Protein AF-A0AA89T4U2-F1 (afdb_monomer_lite)

Radius of gyration: 23.95 Å; chains: 1; bounding box: 37×87×54 Å

InterPro domains:
  IPR009050 Globin-like superfamily [SSF46458] (28-134)
  IPR012292 Globin/Protoglobin [G3DSA:1.10.490.10] (28-138)

Sequence (144 aa):
MSKVVPVLASLPGHPNTTTEPAAVAEHGLLAQMGGRQFVNDIVSDFYRAIGKYLTDDDSADHDKQQSRQAQFLSHALSGQPEPVYTARANFLARGLNPMLFEALLEYFEARLLEMGFSAATCDRLVRTASKLYDNCQEPLSIAC

Organism: NCBI:txid48074

Secondary structure (DSSP, 8-state):
-------PPP-----------------STTGGGTHHHHHHHHHHHHHHHHGGGS-HHHHTTHHHHHHHHHHHHHHHHS-PPTTTHHHHHHHHHTT--HHHHHHHHHHHHHHHHHTT--HHHHHHHHHHHHHHHHHHHS------

Structure (mmCIF, N/CA/C/O backbone):
data_AF-A0AA89T4U2-F1
#
_entry.id   AF-A0AA89T4U2-F1
#
loop_
_atom_site.group_PDB
_atom_site.id
_atom_site.type_symbol
_atom_site.label_atom_id
_atom_site.label_alt_id
_atom_site.label_comp_id
_atom_site.label_asym_id
_atom_site.label_entity_id
_atom_site.label_seq_id
_atom_site.pdbx_PDB_ins_code
_atom_site.Cartn_x
_atom_site.Cartn_y
_atom_site.Cartn_z
_atom_site.occupancy
_atom_site.B_iso_or_equiv
_atom_site.auth_seq_id
_atom_site.auth_comp_id
_atom_site.auth_asym_id
_atom_site.auth_atom_id
_atom_site.pdbx_PDB_model_num
ATOM 1 N N . MET A 1 1 ? -3.588 75.131 23.097 1.00 41.97 1 MET A N 1
ATOM 2 C CA . MET A 1 1 ? -4.124 74.952 21.732 1.00 41.97 1 MET A CA 1
ATOM 3 C C . MET A 1 1 ? -3.421 73.756 21.113 1.00 41.97 1 MET A C 1
ATOM 5 O O . MET A 1 1 ? -2.207 73.725 21.203 1.00 41.97 1 MET A O 1
ATOM 9 N N . SER A 1 2 ? -4.020 72.778 20.448 1.00 41.84 2 SER A N 1
ATOM 10 C CA . SER A 1 2 ? -5.346 72.140 20.455 1.00 41.84 2 SER A CA 1
ATOM 11 C C . SER A 1 2 ? -5.237 71.051 19.377 1.00 41.84 2 SER A C 1
ATOM 13 O O . SER A 1 2 ? -4.739 71.329 18.291 1.00 41.84 2 SER A O 1
ATOM 15 N N . LYS A 1 3 ? -5.655 69.817 19.670 1.00 47.25 3 LYS A N 1
ATOM 16 C CA . LYS A 1 3 ? -5.674 68.710 18.695 1.00 47.25 3 LYS A CA 1
ATOM 17 C C . LYS A 1 3 ? -6.749 68.952 17.627 1.00 47.25 3 LYS A C 1
ATOM 19 O O . LYS A 1 3 ? -7.855 69.309 18.019 1.00 47.25 3 LYS A O 1
ATOM 24 N N . VAL A 1 4 ? -6.489 68.600 16.362 1.00 47.03 4 VAL A N 1
ATOM 25 C CA . VAL A 1 4 ? -7.524 68.116 15.422 1.00 47.03 4 VAL A CA 1
ATOM 26 C C . VAL A 1 4 ? -6.934 67.035 14.498 1.00 47.03 4 VAL A C 1
ATOM 28 O O . VAL A 1 4 ? -5.861 67.203 13.930 1.00 47.03 4 VAL A O 1
ATOM 31 N N . VAL A 1 5 ? -7.668 65.931 14.380 1.00 41.62 5 VAL A N 1
ATOM 32 C CA . VAL A 1 5 ? -7.595 64.791 13.431 1.00 41.62 5 VAL A CA 1
ATOM 33 C C . VAL A 1 5 ? -9.067 64.667 12.935 1.00 41.62 5 VAL A C 1
ATOM 35 O O . VAL A 1 5 ? -9.924 65.054 13.740 1.00 41.62 5 VAL A O 1
ATOM 38 N N . PRO A 1 6 ? -9.461 64.194 11.723 1.00 55.97 6 PRO A N 1
ATOM 39 C CA . PRO A 1 6 ? -8.851 63.156 10.874 1.00 55.97 6 PRO A CA 1
ATOM 40 C C . PRO A 1 6 ? -8.844 63.553 9.358 1.00 55.97 6 PRO A C 1
ATOM 42 O O . PRO A 1 6 ? -8.898 64.740 9.068 1.00 55.97 6 PRO A O 1
ATOM 45 N N . VAL A 1 7 ? -8.671 62.709 8.326 1.00 45.47 7 VAL A N 1
ATOM 46 C CA . VAL A 1 7 ? -9.407 61.481 7.945 1.00 45.47 7 VAL A CA 1
ATOM 47 C C . VAL A 1 7 ? -8.615 60.636 6.928 1.00 45.47 7 VAL A C 1
ATOM 49 O O . VAL A 1 7 ? -7.985 61.184 6.027 1.00 45.47 7 VAL A O 1
ATOM 52 N N . LEU A 1 8 ? -8.651 59.302 7.057 1.00 38.22 8 LEU A N 1
ATOM 53 C CA . LEU A 1 8 ? -8.166 58.377 6.020 1.00 38.22 8 LEU A CA 1
ATOM 54 C C . LEU A 1 8 ? -9.237 58.186 4.938 1.00 38.22 8 LEU A C 1
ATOM 56 O O . LEU A 1 8 ? -10.392 57.913 5.261 1.00 38.22 8 LEU A O 1
ATOM 60 N N . ALA A 1 9 ? -8.833 58.216 3.667 1.00 47.56 9 ALA A N 1
ATOM 61 C CA . ALA A 1 9 ? -9.674 57.795 2.550 1.00 47.56 9 ALA A CA 1
ATOM 62 C C . ALA A 1 9 ? -9.447 56.308 2.200 1.00 47.56 9 ALA A C 1
ATOM 64 O O . ALA A 1 9 ? -8.352 55.904 1.817 1.00 47.56 9 ALA A O 1
ATOM 65 N N . SER A 1 10 ? -10.517 55.519 2.322 1.00 37.59 10 SER A N 1
ATOM 66 C CA . SER A 1 10 ? -10.762 54.238 1.625 1.00 37.59 10 SER A CA 1
ATOM 67 C C . SER A 1 10 ? -11.209 54.510 0.177 1.00 37.59 10 SER A C 1
ATOM 69 O O . SER A 1 10 ? -11.681 55.614 -0.082 1.00 37.59 10 SER A O 1
ATOM 71 N N . LEU A 1 11 ? -11.168 53.622 -0.827 1.00 43.31 11 LEU A N 1
ATOM 72 C CA . LEU A 1 11 ? -10.812 52.194 -1.074 1.00 43.31 11 LEU A CA 1
ATOM 73 C C . LEU A 1 11 ? -10.466 52.127 -2.608 1.00 43.31 11 LEU A C 1
ATOM 75 O O . LEU A 1 11 ? -10.466 53.199 -3.222 1.00 43.31 11 LEU A O 1
ATOM 79 N N . PRO A 1 12 ? -10.258 50.982 -3.312 1.00 50.94 12 PRO A N 1
ATOM 80 C CA . PRO A 1 12 ? -10.096 49.564 -2.933 1.00 50.94 12 PRO A CA 1
ATOM 81 C C . PRO A 1 12 ? -8.697 49.006 -3.326 1.00 50.94 12 PRO A C 1
ATOM 83 O O . PRO A 1 12 ? -7.973 49.608 -4.103 1.00 50.94 12 PRO A O 1
ATOM 86 N N . GLY A 1 13 ? -8.184 47.885 -2.819 1.00 40.44 13 GLY A N 1
ATOM 87 C CA . GLY A 1 13 ? -8.834 46.582 -2.656 1.00 40.44 13 GLY A CA 1
ATOM 88 C C . GLY A 1 13 ? -8.371 45.616 -3.758 1.00 40.44 13 GLY A C 1
ATOM 89 O O . GLY A 1 13 ? -9.183 45.137 -4.541 1.00 40.44 13 GLY A O 1
ATOM 90 N N . HIS A 1 14 ? -7.061 45.347 -3.833 1.00 48.22 14 HIS A N 1
ATOM 91 C CA . HIS A 1 14 ? -6.518 44.270 -4.667 1.00 48.22 14 HIS A CA 1
ATOM 92 C C . HIS A 1 14 ? -6.826 42.915 -4.008 1.00 48.22 14 HIS A C 1
ATOM 94 O O . HIS A 1 14 ? -6.344 42.686 -2.894 1.00 48.22 14 HIS A O 1
ATOM 100 N N . PRO A 1 15 ? -7.557 41.988 -4.657 1.00 51.31 15 PRO A N 1
ATOM 101 C CA . PRO A 1 15 ? -7.589 40.603 -4.215 1.00 51.31 15 PRO A CA 1
ATOM 102 C C . PRO A 1 15 ? -6.225 39.975 -4.511 1.00 51.31 15 PRO A C 1
ATOM 104 O O . PRO A 1 15 ? -5.951 39.510 -5.616 1.00 51.31 15 PRO A O 1
ATOM 107 N N . ASN A 1 16 ? -5.353 39.981 -3.505 1.00 44.75 16 ASN A N 1
ATOM 108 C CA . ASN A 1 16 ? -4.146 39.170 -3.490 1.00 44.75 16 ASN A CA 1
ATOM 109 C C . ASN A 1 16 ? -4.562 37.697 -3.350 1.00 44.75 16 ASN A C 1
ATOM 111 O O . ASN A 1 16 ? -4.573 37.153 -2.247 1.00 44.75 16 ASN A O 1
ATOM 115 N N . THR A 1 17 ? -4.971 37.062 -4.450 1.00 41.69 17 THR A N 1
ATOM 116 C CA . THR A 1 17 ? -5.197 35.615 -4.487 1.00 41.69 17 THR A CA 1
ATOM 117 C C . THR A 1 17 ? -3.855 34.906 -4.549 1.00 41.69 17 THR A C 1
ATOM 119 O O . THR A 1 17 ? -3.399 34.471 -5.609 1.00 41.69 17 THR A O 1
ATOM 122 N N . THR A 1 18 ? -3.242 34.791 -3.370 1.00 43.09 18 THR A N 1
ATOM 123 C CA . THR A 1 18 ? -2.292 33.733 -3.042 1.00 43.09 18 THR A CA 1
ATOM 124 C C . THR A 1 18 ? -2.808 32.438 -3.653 1.00 43.09 18 THR A C 1
ATOM 126 O O . THR A 1 18 ? -3.854 31.931 -3.251 1.00 43.09 18 THR A O 1
ATOM 129 N N . THR A 1 19 ? -2.097 31.908 -4.646 1.00 46.12 19 THR A N 1
ATOM 130 C CA . THR A 1 19 ? -2.340 30.539 -5.102 1.00 46.12 19 THR A CA 1
ATOM 131 C C . THR A 1 19 ? -1.708 29.615 -4.072 1.00 46.12 19 THR A C 1
ATOM 133 O O . THR A 1 19 ? -0.612 29.093 -4.264 1.00 46.12 19 THR A O 1
ATOM 136 N N . GLU A 1 20 ? -2.393 29.460 -2.938 1.00 43.44 20 GLU A N 1
ATOM 137 C CA . GLU A 1 20 ? -2.228 28.264 -2.126 1.00 43.44 20 GLU A CA 1
ATOM 138 C C . GLU A 1 20 ? -2.497 27.072 -3.054 1.00 43.44 20 GLU A C 1
ATOM 140 O O . GLU A 1 20 ? -3.519 27.071 -3.754 1.00 43.44 20 GLU A O 1
ATOM 145 N N . PRO A 1 21 ? -1.597 26.076 -3.134 1.00 44.78 21 PRO A N 1
ATOM 146 C CA . PRO A 1 21 ? -1.912 24.854 -3.848 1.00 44.78 21 PRO A CA 1
ATOM 147 C C . PRO A 1 21 ? -3.100 24.234 -3.123 1.00 44.78 21 PRO A C 1
ATOM 149 O O . PRO A 1 21 ? -2.966 23.810 -1.976 1.00 44.78 21 PRO A O 1
ATOM 152 N N . ALA A 1 22 ? -4.267 24.248 -3.772 1.00 39.28 22 ALA A N 1
ATOM 153 C CA . ALA A 1 22 ? -5.501 23.773 -3.176 1.00 39.28 22 ALA A CA 1
ATOM 154 C C . ALA A 1 22 ? -5.265 22.368 -2.619 1.00 39.28 22 ALA A C 1
ATOM 156 O O . ALA A 1 22 ? -5.029 21.424 -3.379 1.00 39.28 22 ALA A O 1
ATOM 157 N N . ALA A 1 23 ? -5.304 22.248 -1.290 1.00 42.66 23 ALA A N 1
ATOM 158 C CA . ALA A 1 23 ? -5.313 20.965 -0.623 1.00 42.66 23 ALA A CA 1
ATOM 159 C C . ALA A 1 23 ? -6.601 20.273 -1.067 1.00 42.66 23 ALA A C 1
ATOM 161 O O . ALA A 1 23 ? -7.684 20.570 -0.562 1.00 42.66 23 ALA A O 1
ATOM 162 N N . VAL A 1 24 ? -6.482 19.419 -2.087 1.00 48.50 24 VAL A N 1
ATOM 163 C CA . VAL A 1 24 ? -7.583 18.600 -2.578 1.00 48.50 24 VAL A CA 1
ATOM 164 C C . VAL A 1 24 ? -8.053 17.806 -1.375 1.00 48.50 24 VAL A C 1
ATOM 166 O O . VAL A 1 24 ? -7.311 16.964 -0.872 1.00 48.50 24 VAL A O 1
ATOM 169 N N . ALA A 1 25 ? -9.240 18.135 -0.866 1.00 43.66 25 ALA A N 1
ATOM 170 C CA . ALA A 1 25 ? -9.803 17.446 0.277 1.00 43.66 25 ALA A CA 1
ATOM 171 C C . ALA A 1 25 ? -9.936 15.971 -0.110 1.00 43.66 25 ALA A C 1
ATOM 173 O O . ALA A 1 25 ? -10.769 15.626 -0.951 1.00 43.66 25 ALA A O 1
ATOM 174 N N . GLU A 1 26 ? -9.066 15.118 0.442 1.00 49.38 26 GLU A N 1
ATOM 175 C CA . GLU A 1 26 ? -9.050 13.686 0.148 1.00 49.38 26 GLU A CA 1
ATOM 176 C C . GLU A 1 26 ? -10.300 13.050 0.775 1.00 49.38 26 GLU A C 1
ATOM 178 O O . GLU A 1 26 ? -10.269 12.461 1.849 1.00 49.38 26 GLU A O 1
ATOM 183 N N . HIS A 1 27 ? -11.449 13.197 0.119 1.00 47.84 27 HIS A N 1
ATOM 184 C CA . HIS A 1 27 ? -12.682 12.537 0.520 1.00 47.84 27 HIS A CA 1
ATOM 185 C C . HIS A 1 27 ? -12.581 11.049 0.184 1.00 47.84 27 HIS A C 1
ATOM 187 O O . HIS A 1 27 ? -12.944 10.606 -0.901 1.00 47.84 27 HIS A O 1
ATOM 193 N N . GLY A 1 28 ? -12.070 10.279 1.141 1.00 61.38 28 GLY A N 1
ATOM 194 C CA . GLY A 1 28 ? -11.887 8.841 1.020 1.00 61.38 28 GLY A CA 1
ATOM 195 C C . GLY A 1 28 ? -11.656 8.181 2.375 1.00 61.38 28 GLY A C 1
ATOM 196 O O . GLY A 1 28 ? -11.477 8.841 3.402 1.00 61.38 28 GLY A O 1
ATOM 197 N N . LEU A 1 29 ? -11.647 6.849 2.375 1.00 63.22 29 LEU A N 1
ATOM 198 C CA . LEU A 1 29 ? -11.332 6.055 3.566 1.00 63.22 29 LEU A CA 1
ATOM 199 C C . LEU A 1 29 ? -9.898 6.336 4.053 1.00 63.22 29 LEU A C 1
ATOM 201 O O . LEU A 1 29 ? -9.652 6.371 5.254 1.00 63.22 29 LEU A O 1
ATOM 205 N N . LEU A 1 30 ? -8.996 6.663 3.120 1.00 68.19 30 LEU A N 1
ATOM 206 C CA . LEU A 1 30 ? -7.613 7.048 3.383 1.00 68.19 30 LEU A CA 1
ATOM 207 C C . LEU A 1 30 ? -7.464 8.261 4.317 1.00 68.19 30 LEU A C 1
ATOM 209 O O . LEU A 1 30 ? -6.662 8.220 5.245 1.00 68.19 30 LEU A O 1
ATOM 213 N N . ALA A 1 31 ? -8.229 9.338 4.121 1.00 69.12 31 ALA A N 1
ATOM 214 C CA . ALA A 1 31 ? -8.057 10.557 4.921 1.00 69.12 31 ALA A CA 1
ATOM 215 C C . ALA A 1 31 ? -8.496 10.393 6.381 1.00 69.12 31 ALA A C 1
ATOM 217 O O . ALA A 1 31 ? -7.928 11.027 7.265 1.00 69.12 31 ALA A O 1
ATOM 218 N N . GLN A 1 32 ? -9.436 9.483 6.651 1.00 68.19 32 GLN A N 1
ATOM 219 C CA . GLN A 1 32 ? -9.808 9.092 8.017 1.00 68.19 32 GLN A CA 1
ATOM 220 C C . GLN A 1 32 ? -8.688 8.313 8.731 1.00 68.19 32 GLN A C 1
ATOM 222 O O . GLN A 1 32 ? -8.715 8.188 9.951 1.00 68.19 32 GLN A O 1
ATOM 227 N N . MET A 1 33 ? -7.704 7.808 7.981 1.00 70.81 33 MET A N 1
ATOM 228 C CA . MET A 1 33 ? -6.576 7.014 8.471 1.00 70.81 33 MET A CA 1
ATOM 229 C C . MET A 1 33 ? -5.252 7.800 8.511 1.00 70.81 33 MET A C 1
ATOM 231 O O . MET A 1 33 ? -4.228 7.227 8.854 1.00 70.81 33 MET A O 1
ATOM 235 N N . GLY A 1 34 ? -5.237 9.095 8.167 1.00 74.38 34 GLY A N 1
ATOM 236 C CA . GLY A 1 34 ? -4.000 9.892 8.055 1.00 74.38 34 GLY A CA 1
ATOM 237 C C . GLY A 1 34 ? -3.493 10.097 6.619 1.00 74.38 34 GLY A C 1
ATOM 238 O O . GLY A 1 34 ? -2.382 10.587 6.410 1.00 74.38 34 GLY A O 1
ATOM 239 N N . GLY A 1 35 ? -4.308 9.759 5.617 1.00 82.56 35 GLY A N 1
ATOM 240 C CA . GLY A 1 35 ? -4.053 10.067 4.212 1.00 82.56 35 GLY A CA 1
ATOM 241 C C . GLY A 1 35 ? -2.896 9.269 3.609 1.00 82.56 35 GLY A C 1
ATOM 242 O O . GLY A 1 35 ? -2.505 8.202 4.084 1.00 82.56 35 GLY A O 1
ATOM 243 N N . ARG A 1 36 ? -2.325 9.804 2.529 1.00 84.94 36 ARG A N 1
ATOM 244 C CA . ARG A 1 36 ? -1.214 9.164 1.804 1.00 84.94 36 ARG A CA 1
ATOM 245 C C . ARG A 1 36 ? 0.055 8.985 2.643 1.00 84.94 36 ARG A C 1
ATOM 247 O O . ARG A 1 36 ? 0.812 8.056 2.379 1.00 84.94 36 ARG A O 1
ATOM 254 N N . GLN A 1 37 ? 0.285 9.833 3.651 1.00 87.25 37 GLN A N 1
ATOM 255 C CA . GLN A 1 37 ? 1.461 9.716 4.519 1.00 87.25 37 GLN A CA 1
ATOM 256 C C . GLN A 1 37 ? 1.431 8.413 5.323 1.00 87.25 37 GLN A C 1
ATOM 258 O O . GLN A 1 37 ? 2.398 7.664 5.294 1.00 87.25 37 GLN A O 1
ATOM 263 N N . PHE A 1 38 ? 0.286 8.088 5.922 1.00 89.31 38 PHE A N 1
ATOM 264 C CA . PHE A 1 38 ? 0.078 6.843 6.659 1.00 89.31 38 PHE A CA 1
ATOM 265 C C . PHE A 1 38 ? 0.377 5.588 5.817 1.00 89.31 38 PHE A C 1
ATOM 267 O O . PHE A 1 38 ? 1.005 4.646 6.298 1.00 89.31 38 PHE A O 1
ATOM 274 N N . VAL A 1 39 ? -0.007 5.585 4.533 1.00 90.31 39 VAL A N 1
ATOM 275 C CA . VAL A 1 39 ? 0.343 4.491 3.607 1.00 90.31 39 VAL A CA 1
ATOM 276 C C . VAL A 1 39 ? 1.847 4.442 3.354 1.00 90.31 39 VAL A C 1
ATOM 278 O O . VAL A 1 39 ? 2.435 3.366 3.429 1.00 90.31 39 VAL A O 1
ATOM 281 N N . ASN A 1 40 ? 2.479 5.588 3.077 1.00 91.88 40 ASN A N 1
ATOM 282 C CA . ASN A 1 40 ? 3.928 5.654 2.873 1.00 91.88 40 ASN A CA 1
ATOM 283 C C . ASN A 1 40 ? 4.695 5.130 4.097 1.00 91.88 40 ASN A C 1
ATOM 285 O O . ASN A 1 40 ? 5.685 4.422 3.921 1.00 91.88 40 ASN A O 1
ATOM 289 N N . ASP A 1 41 ? 4.238 5.445 5.311 1.00 93.31 41 ASP A N 1
ATOM 290 C CA . ASP A 1 41 ? 4.880 5.027 6.559 1.00 93.31 41 ASP A CA 1
ATOM 291 C C . ASP A 1 41 ? 4.786 3.503 6.747 1.00 93.31 41 ASP A C 1
ATOM 293 O O . ASP A 1 41 ? 5.811 2.852 6.942 1.00 93.31 41 ASP A O 1
ATOM 297 N N . ILE A 1 42 ? 3.598 2.901 6.581 1.00 94.00 42 ILE A N 1
ATOM 298 C CA . ILE A 1 42 ? 3.424 1.438 6.699 1.00 94.00 42 ILE A CA 1
ATOM 299 C C . ILE A 1 42 ? 4.210 0.690 5.616 1.00 94.00 42 ILE A C 1
ATOM 301 O O . ILE A 1 42 ? 4.837 -0.328 5.908 1.00 94.00 42 ILE A O 1
ATOM 305 N N . VAL A 1 43 ? 4.222 1.193 4.378 1.00 94.12 43 VAL A N 1
ATOM 306 C CA . VAL A 1 43 ? 5.017 0.589 3.299 1.00 94.12 43 VAL A CA 1
ATOM 307 C C . VAL A 1 43 ? 6.514 0.728 3.603 1.00 94.12 43 VAL A C 1
ATOM 309 O O . VAL A 1 43 ? 7.257 -0.237 3.464 1.00 94.12 43 VAL A O 1
ATOM 312 N N . SER A 1 44 ? 6.977 1.872 4.106 1.00 93.69 44 SER A N 1
ATOM 313 C CA . SER A 1 44 ? 8.384 2.044 4.510 1.00 93.69 44 SER A CA 1
ATOM 314 C C . SER A 1 44 ? 8.769 1.148 5.696 1.00 93.69 44 SER A C 1
ATOM 316 O O . SER A 1 44 ? 9.898 0.661 5.764 1.00 93.69 44 SER A O 1
ATOM 318 N N . ASP A 1 45 ? 7.839 0.889 6.615 1.00 93.81 45 ASP A N 1
ATOM 319 C CA . ASP A 1 45 ? 8.006 -0.069 7.709 1.00 93.81 45 ASP A CA 1
ATOM 320 C C . ASP A 1 45 ? 8.097 -1.517 7.199 1.00 93.81 45 ASP A C 1
ATOM 322 O O . ASP A 1 45 ? 8.993 -2.242 7.633 1.00 93.81 45 ASP A O 1
ATOM 326 N N . PHE A 1 46 ? 7.248 -1.913 6.241 1.00 94.12 46 PHE A N 1
ATOM 327 C CA . PHE A 1 46 ? 7.310 -3.220 5.573 1.00 94.12 46 PHE A CA 1
ATOM 328 C C . PHE A 1 46 ? 8.667 -3.436 4.893 1.00 94.12 46 PHE A C 1
ATOM 330 O O . PHE A 1 46 ? 9.364 -4.399 5.210 1.00 94.12 46 PHE A O 1
ATOM 337 N N . TYR A 1 47 ? 9.098 -2.500 4.040 1.00 91.94 47 TYR A N 1
ATOM 338 C CA . TYR A 1 47 ? 10.385 -2.584 3.338 1.00 91.94 47 TYR A CA 1
ATOM 339 C C . TYR A 1 47 ? 11.573 -2.596 4.317 1.00 91.94 47 TYR A C 1
ATOM 341 O O . TYR A 1 47 ? 12.513 -3.374 4.148 1.00 91.94 47 TYR A O 1
ATOM 349 N N . ARG A 1 48 ? 11.511 -1.840 5.422 1.00 90.56 48 ARG A N 1
ATOM 350 C CA . ARG A 1 48 ? 12.521 -1.907 6.496 1.00 90.56 48 ARG A CA 1
ATOM 351 C C . ARG A 1 48 ? 12.496 -3.230 7.278 1.00 90.56 48 ARG A C 1
ATOM 353 O O . ARG A 1 48 ? 13.524 -3.621 7.838 1.00 90.56 48 ARG A O 1
ATOM 360 N N . ALA A 1 49 ? 11.351 -3.908 7.355 1.00 89.88 49 ALA A N 1
ATOM 361 C CA . ALA A 1 49 ? 11.229 -5.216 7.990 1.00 89.88 49 ALA A CA 1
ATOM 362 C C . ALA A 1 49 ? 11.819 -6.322 7.101 1.00 89.88 49 ALA A C 1
ATOM 364 O O . ALA A 1 49 ? 12.697 -7.052 7.565 1.00 89.88 49 ALA A O 1
ATOM 365 N N . ILE A 1 50 ? 11.406 -6.403 5.829 1.00 88.12 50 ILE A N 1
ATOM 366 C CA . ILE A 1 50 ? 11.869 -7.454 4.907 1.00 88.12 50 ILE A CA 1
ATOM 367 C C . ILE A 1 50 ? 13.314 -7.242 4.433 1.00 88.12 50 ILE A C 1
ATOM 369 O O . ILE A 1 50 ? 14.042 -8.217 4.267 1.00 88.12 50 ILE A O 1
ATOM 373 N N . GLY A 1 51 ? 13.785 -5.993 4.325 1.00 84.75 51 GLY A N 1
ATOM 374 C CA . GLY A 1 51 ? 15.139 -5.670 3.852 1.00 84.75 51 GLY A CA 1
ATOM 375 C C . GLY A 1 51 ? 16.279 -6.238 4.708 1.00 84.75 51 GLY A C 1
ATOM 376 O O . GLY A 1 51 ? 17.405 -6.332 4.239 1.00 84.75 51 GLY A O 1
ATOM 377 N N . LYS A 1 52 ? 15.999 -6.680 5.942 1.00 82.19 52 LYS A N 1
ATOM 378 C CA . LYS A 1 52 ? 16.962 -7.394 6.805 1.00 82.19 52 LYS A CA 1
ATOM 379 C C . LYS A 1 52 ? 17.246 -8.834 6.361 1.00 82.19 52 LYS A C 1
ATOM 381 O O . LYS A 1 52 ? 18.157 -9.455 6.903 1.00 82.19 52 LYS A O 1
ATOM 386 N N . TYR A 1 53 ? 16.438 -9.365 5.447 1.00 80.50 53 TYR A N 1
ATOM 387 C CA . TYR A 1 53 ? 16.467 -10.752 4.981 1.00 80.50 53 TYR A CA 1
ATOM 388 C C . TYR A 1 53 ? 16.780 -10.868 3.481 1.00 80.50 53 TYR A C 1
ATOM 390 O O . TYR A 1 53 ? 16.806 -11.977 2.954 1.00 80.50 53 TYR A O 1
ATOM 398 N N . LEU A 1 54 ? 16.998 -9.739 2.803 1.00 74.69 54 LEU A N 1
ATOM 399 C CA . LEU A 1 54 ? 17.296 -9.661 1.375 1.00 74.69 54 LEU A CA 1
ATOM 400 C C . LEU A 1 54 ? 18.803 -9.621 1.106 1.00 74.69 54 LEU A C 1
ATOM 402 O O . LEU A 1 54 ? 19.588 -9.217 1.965 1.00 74.69 54 LEU A O 1
ATOM 406 N N . THR A 1 55 ? 19.199 -10.030 -0.101 1.00 75.56 55 THR A N 1
ATOM 407 C CA . THR A 1 55 ? 20.574 -9.852 -0.587 1.00 75.56 55 THR A CA 1
ATOM 408 C C . THR A 1 55 ? 20.795 -8.426 -1.108 1.00 75.56 55 THR A C 1
ATOM 410 O O . THR A 1 55 ? 19.837 -7.694 -1.364 1.00 75.56 55 THR A O 1
ATOM 413 N N . ASP A 1 56 ? 22.054 -8.016 -1.293 1.00 69.69 56 ASP A N 1
ATOM 414 C CA . ASP A 1 56 ? 22.376 -6.694 -1.856 1.00 69.69 56 ASP A CA 1
ATOM 415 C C . ASP A 1 56 ? 21.845 -6.515 -3.297 1.00 69.69 56 ASP A C 1
ATOM 417 O O . ASP A 1 56 ? 21.469 -5.405 -3.677 1.00 69.69 56 ASP A O 1
ATOM 421 N N . ASP A 1 57 ? 21.741 -7.596 -4.080 1.00 65.31 57 ASP A N 1
ATOM 422 C CA . ASP A 1 57 ? 21.122 -7.577 -5.413 1.00 65.31 57 ASP A CA 1
ATOM 423 C C . ASP A 1 57 ? 19.595 -7.374 -5.332 1.00 65.31 57 ASP A C 1
ATOM 425 O O . ASP A 1 57 ? 19.048 -6.531 -6.045 1.00 65.31 57 ASP A O 1
ATOM 429 N N . ASP A 1 58 ? 18.903 -8.062 -4.413 1.00 67.56 58 ASP A N 1
ATOM 430 C CA . ASP A 1 58 ? 17.460 -7.862 -4.174 1.00 67.56 58 ASP A CA 1
ATOM 431 C C . ASP A 1 58 ? 17.157 -6.444 -3.641 1.00 67.56 58 ASP A C 1
ATOM 433 O O . ASP A 1 58 ? 16.114 -5.850 -3.936 1.00 67.56 58 ASP A O 1
ATOM 437 N N . SER A 1 59 ? 18.093 -5.880 -2.870 1.00 70.06 59 SER A N 1
ATOM 438 C CA . SER A 1 59 ? 18.039 -4.524 -2.312 1.00 70.06 59 SER A CA 1
ATOM 439 C C . SER A 1 59 ? 18.038 -3.431 -3.398 1.00 70.06 59 SER A C 1
ATOM 441 O O . SER A 1 59 ? 17.383 -2.396 -3.251 1.00 70.06 59 SER A O 1
ATOM 443 N N . ALA A 1 60 ? 18.697 -3.656 -4.541 1.00 69.62 60 ALA A N 1
ATOM 444 C CA . ALA A 1 60 ? 18.891 -2.639 -5.583 1.00 69.62 60 ALA A CA 1
ATOM 445 C C . ALA A 1 60 ? 17.597 -2.184 -6.302 1.00 69.62 60 ALA A C 1
ATOM 447 O O . ALA A 1 60 ? 17.532 -1.075 -6.858 1.00 69.62 60 ALA A O 1
ATOM 448 N N . ASP A 1 61 ? 16.549 -3.012 -6.304 1.00 80.56 61 ASP A N 1
ATOM 449 C CA . ASP A 1 61 ? 15.207 -2.658 -6.795 1.00 80.56 61 ASP A CA 1
ATOM 450 C C . ASP A 1 61 ? 14.210 -2.344 -5.668 1.00 80.56 61 ASP A C 1
ATOM 452 O O . ASP A 1 61 ? 13.091 -1.897 -5.935 1.00 80.56 61 ASP A O 1
ATOM 456 N N . HIS A 1 62 ? 14.623 -2.496 -4.411 1.00 83.00 62 HIS A N 1
ATOM 457 C CA . HIS A 1 62 ? 13.764 -2.420 -3.236 1.00 83.00 62 HIS A CA 1
ATOM 458 C C . HIS A 1 62 ? 13.170 -1.013 -3.039 1.00 83.00 62 HIS A C 1
ATOM 460 O O . HIS A 1 62 ? 11.950 -0.878 -2.972 1.00 83.00 62 HIS A O 1
ATOM 466 N N . ASP A 1 63 ? 13.982 0.049 -3.126 1.00 84.94 63 ASP A N 1
ATOM 467 C CA . ASP A 1 63 ? 13.509 1.449 -3.105 1.00 84.94 63 ASP A CA 1
ATOM 468 C C . ASP A 1 63 ? 12.501 1.752 -4.234 1.00 84.94 63 ASP A C 1
ATOM 470 O O . ASP A 1 63 ? 11.539 2.516 -4.070 1.00 84.94 63 ASP A O 1
ATOM 474 N N . LYS A 1 64 ? 12.706 1.140 -5.412 1.00 88.06 64 LYS A N 1
ATOM 475 C CA . LYS A 1 64 ? 11.829 1.321 -6.579 1.00 88.06 64 LYS A CA 1
ATOM 476 C C . LYS A 1 64 ? 10.485 0.630 -6.353 1.00 88.06 64 LYS A C 1
ATOM 478 O O . LYS A 1 64 ? 9.446 1.219 -6.661 1.00 88.06 64 LYS A O 1
ATOM 483 N N . GLN A 1 65 ? 10.500 -0.592 -5.818 1.00 89.81 65 GLN A N 1
ATOM 484 C CA . GLN A 1 65 ? 9.295 -1.342 -5.464 1.00 89.81 65 GLN A CA 1
ATOM 485 C C . GLN A 1 65 ? 8.535 -0.650 -4.321 1.00 89.81 65 GLN A C 1
ATOM 487 O O . GLN A 1 65 ? 7.337 -0.414 -4.474 1.00 89.81 65 GLN A O 1
ATOM 492 N N . GLN A 1 66 ? 9.223 -0.184 -3.270 1.00 92.31 66 GLN A N 1
ATOM 493 C CA . GLN A 1 66 ? 8.646 0.590 -2.161 1.00 92.31 66 GLN A CA 1
ATOM 494 C C . GLN A 1 66 ? 7.864 1.804 -2.674 1.00 92.31 66 GLN A C 1
ATOM 496 O O . GLN A 1 66 ? 6.674 1.958 -2.390 1.00 92.31 66 GLN A O 1
ATOM 501 N N . SER A 1 67 ? 8.510 2.647 -3.487 1.00 91.38 67 SER A N 1
ATOM 502 C CA . SER A 1 67 ? 7.888 3.859 -4.030 1.00 91.38 67 SER A CA 1
ATOM 503 C C . SER A 1 67 ? 6.686 3.550 -4.932 1.00 91.38 67 SER A C 1
ATOM 505 O O . SER A 1 67 ? 5.666 4.242 -4.865 1.00 91.38 67 SER A O 1
ATOM 507 N N . ARG A 1 68 ? 6.764 2.496 -5.757 1.00 91.38 68 ARG A N 1
ATOM 508 C CA . ARG A 1 68 ? 5.661 2.091 -6.645 1.00 91.38 68 ARG A CA 1
ATOM 509 C C . ARG A 1 68 ? 4.485 1.499 -5.876 1.00 91.38 68 ARG A C 1
ATOM 511 O O . ARG A 1 68 ? 3.354 1.909 -6.128 1.00 91.38 68 ARG A O 1
ATOM 518 N N . GLN A 1 69 ? 4.733 0.598 -4.928 1.00 92.31 69 GLN A N 1
ATOM 519 C CA . GLN A 1 69 ? 3.683 -0.011 -4.112 1.00 92.31 69 GLN A CA 1
ATOM 520 C C . GLN A 1 69 ? 2.998 1.024 -3.212 1.00 92.31 69 GLN A C 1
ATOM 522 O O . GLN A 1 69 ? 1.771 1.046 -3.156 1.00 92.31 69 GLN A O 1
ATOM 527 N N . ALA A 1 70 ? 3.744 1.955 -2.605 1.00 92.50 70 ALA A N 1
ATOM 528 C CA . ALA A 1 70 ? 3.164 3.056 -1.831 1.00 92.50 70 ALA A CA 1
ATOM 529 C C . ALA A 1 70 ? 2.270 3.971 -2.687 1.00 92.50 70 ALA A C 1
ATOM 531 O O . ALA A 1 70 ? 1.173 4.348 -2.265 1.00 92.50 70 ALA A O 1
ATOM 532 N N . GLN A 1 71 ? 2.694 4.290 -3.917 1.00 90.75 71 GLN A N 1
ATOM 533 C CA . GLN A 1 71 ? 1.877 5.047 -4.869 1.00 90.75 71 GLN A CA 1
ATOM 534 C C . GLN A 1 71 ? 0.637 4.271 -5.331 1.00 90.75 71 GLN A C 1
ATOM 536 O O . GLN A 1 71 ? -0.439 4.866 -5.415 1.00 90.75 71 GLN A O 1
ATOM 541 N N . PHE A 1 72 ? 0.768 2.972 -5.617 1.00 90.75 72 PHE A N 1
ATOM 542 C CA . PHE A 1 72 ? -0.347 2.117 -6.027 1.00 90.75 72 PHE A CA 1
ATOM 543 C C . PHE A 1 72 ? -1.383 1.975 -4.907 1.00 90.75 72 PHE A C 1
ATOM 545 O O . PHE A 1 72 ? -2.559 2.255 -5.128 1.00 90.75 72 PHE A O 1
ATOM 552 N N . LEU A 1 73 ? -0.948 1.629 -3.693 1.00 90.62 73 LEU A N 1
ATOM 553 C CA . LEU A 1 73 ? -1.819 1.455 -2.532 1.00 90.62 73 LEU A CA 1
ATOM 554 C C . LEU A 1 73 ? -2.489 2.781 -2.136 1.00 90.62 73 LEU A C 1
ATOM 556 O O . LEU A 1 73 ? -3.697 2.819 -1.924 1.00 90.62 73 LEU A O 1
ATOM 560 N N . SER A 1 74 ? -1.754 3.900 -2.158 1.00 89.75 74 SER A N 1
ATOM 561 C CA . SER A 1 74 ? -2.343 5.239 -1.977 1.00 89.75 74 SER A CA 1
ATOM 562 C C . SER A 1 74 ? -3.435 5.542 -3.008 1.00 89.75 74 SER A C 1
ATOM 564 O O . SER A 1 74 ? -4.470 6.104 -2.661 1.00 89.75 74 SER A O 1
ATOM 566 N N . HIS A 1 75 ? -3.213 5.185 -4.279 1.00 86.81 75 HIS A N 1
ATOM 567 C CA . HIS A 1 75 ? -4.174 5.398 -5.366 1.00 86.81 75 HIS A CA 1
ATOM 568 C C . HIS A 1 75 ? -5.407 4.496 -5.229 1.00 86.81 75 HIS A C 1
ATOM 570 O O . HIS A 1 75 ? -6.527 4.969 -5.402 1.00 86.81 75 HIS A O 1
ATOM 576 N N . ALA A 1 76 ? -5.220 3.230 -4.847 1.00 86.62 76 ALA A N 1
ATOM 577 C CA . ALA A 1 76 ? -6.310 2.285 -4.619 1.00 86.62 76 ALA A CA 1
ATOM 578 C C . ALA A 1 76 ? -7.264 2.732 -3.501 1.00 86.62 76 ALA A C 1
ATOM 580 O O . ALA A 1 76 ? -8.473 2.531 -3.592 1.00 86.62 76 ALA A O 1
ATOM 581 N N . LEU A 1 77 ? -6.726 3.362 -2.454 1.00 86.12 77 LEU A N 1
ATOM 582 C CA . LEU A 1 77 ? -7.479 3.733 -1.255 1.00 86.12 77 LEU A CA 1
ATOM 583 C C . LEU A 1 77 ? -8.023 5.178 -1.268 1.00 86.12 77 LEU A C 1
ATOM 585 O O . LEU A 1 77 ? -8.815 5.536 -0.392 1.00 86.12 77 LEU A O 1
ATOM 589 N N . SER A 1 78 ? -7.643 6.009 -2.249 1.00 78.12 78 SER A N 1
ATOM 590 C CA . SER A 1 78 ? -8.013 7.438 -2.315 1.00 78.12 78 SER A CA 1
ATOM 591 C C . SER A 1 78 ? -9.474 7.723 -2.702 1.00 78.12 78 SER A C 1
ATOM 593 O O . SER A 1 78 ? -9.911 8.868 -2.598 1.00 78.12 78 SER A O 1
ATOM 595 N N . GLY A 1 79 ? -10.244 6.706 -3.111 1.00 63.25 79 GLY A N 1
ATOM 596 C CA . GLY A 1 79 ? -11.709 6.774 -3.232 1.00 63.25 79 GLY A CA 1
ATOM 597 C C . GLY A 1 79 ? -12.275 7.728 -4.294 1.00 63.25 79 GLY A C 1
ATOM 598 O O . GLY A 1 79 ? -13.454 8.071 -4.223 1.00 63.25 79 GLY A O 1
ATOM 599 N N . GLN A 1 80 ? -11.468 8.165 -5.263 1.00 57.75 80 GLN A N 1
ATOM 600 C CA . GLN A 1 80 ? -11.931 8.959 -6.405 1.00 57.75 80 GLN A CA 1
ATOM 601 C C . GLN A 1 80 ? -12.906 8.115 -7.286 1.00 57.75 80 GLN A C 1
ATOM 603 O O . GLN A 1 80 ? -12.945 6.887 -7.169 1.00 57.75 80 GLN A O 1
ATOM 608 N N . PRO A 1 81 ? -13.689 8.721 -8.197 1.00 45.72 81 PRO A N 1
ATOM 609 C CA . PRO A 1 81 ? -14.555 7.978 -9.122 1.00 45.72 81 PRO A CA 1
ATOM 610 C C . PRO A 1 81 ? -13.850 7.493 -10.414 1.00 45.72 81 PRO A C 1
ATOM 612 O O . PRO A 1 81 ? -12.960 8.149 -10.959 1.00 45.72 81 PRO A O 1
ATOM 615 N N . GLU A 1 82 ? -14.302 6.350 -10.944 1.00 47.66 82 GLU A N 1
ATOM 616 C CA . GLU A 1 82 ? -14.039 5.864 -12.317 1.00 47.66 82 GLU A CA 1
ATOM 617 C C . GLU A 1 82 ? -14.536 6.882 -13.376 1.00 47.66 82 GLU A C 1
ATOM 619 O O . GLU A 1 82 ? -15.520 7.579 -13.113 1.00 47.66 82 GLU A O 1
ATOM 624 N N . PRO A 1 83 ? -13.908 7.006 -14.572 1.00 54.34 83 PRO A N 1
ATOM 625 C CA . PRO A 1 83 ? -13.007 6.040 -15.223 1.00 54.34 83 PRO A CA 1
ATOM 626 C C . PRO A 1 83 ? -11.503 6.383 -15.162 1.00 54.34 83 PRO A C 1
ATOM 628 O O . PRO A 1 83 ? -10.679 5.696 -15.768 1.00 54.34 83 PRO A O 1
ATOM 631 N N . VAL A 1 84 ? -11.110 7.444 -14.445 1.00 52.03 84 VAL A N 1
ATOM 632 C CA . VAL A 1 84 ? -9.711 7.938 -14.395 1.00 52.03 84 VAL A CA 1
ATOM 633 C C . VAL A 1 84 ? -8.761 6.971 -13.657 1.00 52.03 84 VAL A C 1
ATOM 635 O O . VAL A 1 84 ? -7.538 7.060 -13.786 1.00 52.03 84 VAL A O 1
ATOM 638 N N . TYR A 1 85 ? -9.312 5.997 -12.929 1.00 60.56 85 TYR A N 1
ATOM 639 C CA . TYR A 1 85 ? -8.566 4.960 -12.213 1.00 60.56 85 TYR A CA 1
ATOM 640 C C . TYR A 1 85 ? -7.699 4.096 -13.107 1.00 60.56 85 TYR A C 1
ATOM 642 O O . TYR A 1 85 ? -6.531 3.873 -12.783 1.00 60.56 85 TYR A O 1
ATOM 650 N N . THR A 1 86 ? -8.271 3.615 -14.208 1.00 69.44 86 THR A N 1
ATOM 651 C CA . THR A 1 86 ? -7.722 2.492 -14.971 1.00 69.44 86 THR A CA 1
ATOM 652 C C . THR A 1 86 ? -6.320 2.782 -15.497 1.00 69.44 86 THR A C 1
ATOM 654 O O . THR A 1 86 ? -5.400 2.025 -15.198 1.00 69.44 86 THR A O 1
ATOM 657 N N . ALA A 1 87 ? -6.104 3.900 -16.198 1.00 76.50 87 ALA A N 1
ATOM 658 C CA . ALA A 1 87 ? -4.810 4.215 -16.810 1.00 76.50 87 ALA A CA 1
ATOM 659 C C . ALA A 1 87 ? -3.677 4.407 -15.783 1.00 76.50 87 ALA A C 1
ATOM 661 O O . ALA A 1 87 ? -2.570 3.897 -15.982 1.00 76.50 87 ALA A O 1
ATOM 662 N N . ARG A 1 88 ? -3.936 5.111 -14.668 1.00 81.44 88 ARG A N 1
ATOM 663 C CA . ARG A 1 88 ? -2.915 5.345 -13.632 1.00 81.44 88 ARG A CA 1
ATOM 664 C C . ARG A 1 88 ? -2.678 4.106 -12.769 1.00 81.44 88 ARG A C 1
ATOM 666 O O . ARG A 1 88 ? -1.522 3.816 -12.472 1.00 81.44 88 ARG A O 1
ATOM 673 N N . ALA A 1 89 ? -3.727 3.359 -12.419 1.00 82.56 89 ALA A N 1
ATOM 674 C CA . ALA A 1 89 ? -3.591 2.092 -11.705 1.00 82.56 89 ALA A CA 1
ATOM 675 C C . ALA A 1 89 ? -2.788 1.081 -12.538 1.00 82.56 89 ALA A C 1
ATOM 677 O O . ALA A 1 89 ? -1.797 0.557 -12.042 1.00 82.56 89 ALA A O 1
ATOM 678 N N . ASN A 1 90 ? -3.109 0.922 -13.829 1.00 84.50 90 ASN A N 1
ATOM 679 C CA . ASN A 1 90 ? -2.355 0.067 -14.751 1.00 84.50 90 ASN A CA 1
ATOM 680 C C . ASN A 1 90 ? -0.881 0.484 -14.852 1.00 84.50 90 ASN A C 1
ATOM 682 O O . ASN A 1 90 ? 0.008 -0.363 -14.805 1.00 84.50 90 ASN A O 1
ATOM 686 N N . PHE A 1 91 ? -0.589 1.784 -14.972 1.00 86.25 91 PHE A N 1
ATOM 687 C CA . PHE A 1 91 ? 0.796 2.265 -15.018 1.00 86.25 91 PHE A CA 1
ATOM 688 C C . PHE A 1 91 ? 1.571 1.988 -13.719 1.00 86.25 91 PHE A C 1
ATOM 690 O O . PHE A 1 91 ? 2.753 1.651 -13.777 1.00 86.25 91 PHE A O 1
ATOM 697 N N . LEU A 1 92 ? 0.919 2.122 -12.561 1.00 86.88 92 LEU A N 1
ATOM 698 C CA . LEU A 1 92 ? 1.531 1.872 -11.254 1.00 86.88 92 LEU A CA 1
ATOM 699 C C . LEU A 1 92 ? 1.682 0.372 -10.947 1.00 86.88 92 LEU A C 1
ATOM 701 O O . LEU A 1 92 ? 2.682 -0.005 -10.344 1.00 86.88 92 LEU A O 1
ATOM 705 N N . ALA A 1 93 ? 0.740 -0.466 -11.393 1.00 86.62 93 ALA A N 1
ATOM 706 C CA . ALA A 1 93 ? 0.771 -1.923 -11.247 1.00 86.62 93 ALA A CA 1
ATOM 707 C C . ALA A 1 93 ? 1.829 -2.597 -12.141 1.00 86.62 93 ALA A C 1
ATOM 709 O O . ALA A 1 93 ? 2.374 -3.642 -11.782 1.00 86.62 93 ALA A O 1
ATOM 710 N N . ARG A 1 94 ? 2.147 -2.003 -13.301 1.00 85.62 94 ARG A N 1
ATOM 711 C CA . ARG A 1 94 ? 3.181 -2.506 -14.218 1.00 85.62 94 ARG A CA 1
ATOM 712 C C . ARG A 1 94 ? 4.552 -2.535 -13.545 1.00 85.62 94 ARG A C 1
ATOM 714 O O . ARG A 1 94 ? 5.128 -1.497 -13.218 1.00 85.62 94 ARG A O 1
ATOM 721 N N . GLY A 1 95 ? 5.093 -3.744 -13.410 1.00 82.19 95 GLY A N 1
ATOM 722 C CA . GLY A 1 95 ? 6.396 -3.987 -12.795 1.00 82.19 95 GLY A CA 1
ATOM 723 C C . GLY A 1 95 ? 6.377 -4.045 -11.265 1.00 82.19 95 GLY A C 1
ATOM 724 O O . GLY A 1 95 ? 7.453 -4.092 -10.675 1.00 82.19 95 GLY A O 1
ATOM 725 N N . LEU A 1 96 ? 5.204 -4.060 -10.617 1.00 87.44 96 LEU A N 1
ATOM 726 C CA . LEU A 1 96 ? 5.120 -4.518 -9.229 1.00 87.44 96 LEU A CA 1
ATOM 727 C C . LEU A 1 96 ? 5.403 -6.019 -9.175 1.00 87.44 96 LEU A C 1
ATOM 729 O O . LEU A 1 96 ? 4.827 -6.779 -9.953 1.00 87.44 96 LEU A O 1
ATOM 733 N N . ASN A 1 97 ? 6.245 -6.446 -8.236 1.00 88.06 97 ASN A N 1
ATOM 734 C CA . ASN A 1 97 ? 6.398 -7.864 -7.921 1.00 88.06 97 ASN A CA 1
ATOM 735 C C . ASN A 1 97 ? 5.114 -8.366 -7.212 1.00 88.06 97 ASN A C 1
ATOM 737 O O . ASN A 1 97 ? 4.808 -7.837 -6.138 1.00 88.06 97 ASN A O 1
ATOM 741 N N . PRO A 1 98 ? 4.377 -9.357 -7.764 1.00 88.06 98 PRO A N 1
ATOM 742 C CA . PRO A 1 98 ? 3.125 -9.837 -7.175 1.00 88.06 98 PRO A CA 1
ATOM 743 C C . PRO A 1 98 ? 3.303 -10.392 -5.757 1.00 88.06 98 PRO A C 1
ATOM 745 O O . PRO A 1 98 ? 2.542 -10.027 -4.868 1.00 88.06 98 PRO A O 1
ATOM 748 N N . MET A 1 99 ? 4.358 -11.181 -5.517 1.00 88.88 99 MET A N 1
ATOM 749 C CA . MET A 1 99 ? 4.631 -11.791 -4.207 1.00 88.88 99 MET A CA 1
ATOM 750 C C . MET A 1 99 ? 4.923 -10.735 -3.135 1.00 88.88 99 MET A C 1
ATOM 752 O O . MET A 1 99 ? 4.453 -10.842 -2.006 1.00 88.88 99 MET A O 1
ATOM 756 N N . LEU A 1 100 ? 5.679 -9.685 -3.485 1.00 89.00 100 LEU A N 1
ATOM 757 C CA . LEU A 1 100 ? 5.924 -8.566 -2.566 1.00 89.00 100 LEU A CA 1
ATOM 758 C C . LEU A 1 100 ? 4.666 -7.726 -2.336 1.00 89.00 100 LEU A C 1
ATOM 760 O O . LEU A 1 100 ? 4.550 -7.099 -1.289 1.00 89.00 100 LEU A O 1
ATOM 764 N N . PHE A 1 101 ? 3.753 -7.658 -3.308 1.00 91.69 101 PHE A N 1
ATOM 765 C CA . PHE A 1 101 ? 2.507 -6.910 -3.158 1.00 91.69 101 PHE A CA 1
ATOM 766 C C . PHE A 1 101 ? 1.500 -7.660 -2.274 1.00 91.69 101 PHE A C 1
ATOM 768 O O . PHE A 1 101 ? 0.900 -7.044 -1.399 1.00 91.69 101 PHE A O 1
ATOM 775 N N . GLU A 1 102 ? 1.381 -8.979 -2.431 1.00 93.94 102 GLU A N 1
ATOM 776 C CA . GLU A 1 102 ? 0.591 -9.847 -1.548 1.00 93.94 102 GLU A CA 1
ATOM 777 C C . GLU A 1 102 ? 1.109 -9.783 -0.100 1.00 93.94 102 GLU A C 1
ATOM 779 O O . GLU A 1 102 ? 0.359 -9.415 0.804 1.00 93.94 102 GLU A O 1
ATOM 784 N N . ALA A 1 103 ? 2.417 -9.978 0.109 1.00 93.69 103 ALA A N 1
ATOM 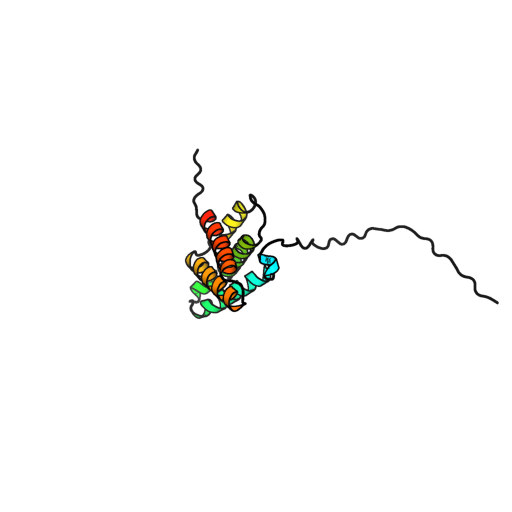785 C CA . ALA A 1 103 ? 3.042 -9.859 1.430 1.00 93.69 103 ALA A CA 1
ATOM 786 C C . ALA A 1 103 ? 2.904 -8.449 2.047 1.00 93.69 103 ALA A C 1
ATOM 788 O O . ALA A 1 103 ? 2.748 -8.315 3.264 1.00 93.69 103 ALA A O 1
ATOM 789 N N . LEU A 1 104 ? 2.922 -7.387 1.229 1.00 95.06 104 LEU A N 1
ATOM 790 C CA . LEU A 1 104 ? 2.628 -6.031 1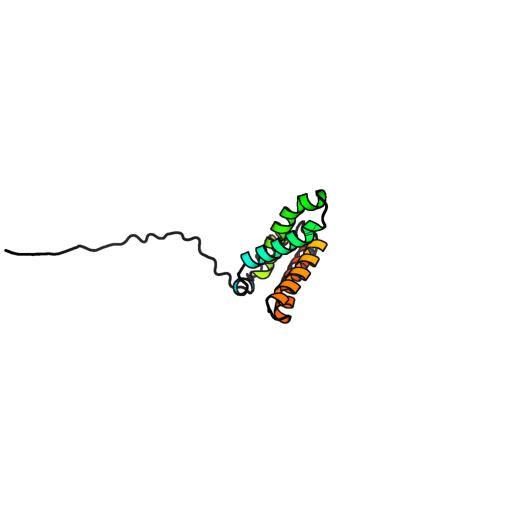.698 1.00 95.06 104 LEU A CA 1
ATOM 791 C C . LEU A 1 104 ? 1.171 -5.900 2.166 1.00 95.06 104 LEU A C 1
ATOM 793 O O . LEU A 1 104 ? 0.929 -5.228 3.167 1.00 95.06 104 LEU A O 1
ATOM 797 N N . LEU A 1 105 ? 0.205 -6.497 1.461 1.00 95.69 105 LEU A N 1
ATOM 798 C CA . LEU A 1 105 ? -1.206 -6.443 1.852 1.00 95.69 105 LEU A CA 1
ATOM 799 C C . LEU A 1 105 ? -1.465 -7.199 3.162 1.00 95.69 105 LEU A C 1
ATOM 801 O O . LEU A 1 105 ? -2.167 -6.661 4.018 1.00 95.69 105 LEU A O 1
ATOM 805 N N . GLU A 1 106 ? -0.847 -8.368 3.362 1.00 95.50 106 GLU A N 1
ATOM 806 C CA . GLU A 1 106 ? -0.891 -9.096 4.642 1.00 95.50 106 GLU A CA 1
ATOM 807 C C . GLU A 1 106 ? -0.305 -8.258 5.791 1.00 95.50 106 GLU A C 1
ATOM 809 O O . GLU A 1 106 ? -0.936 -8.086 6.839 1.00 95.50 106 GLU A O 1
ATOM 814 N N . TYR A 1 107 ? 0.881 -7.672 5.583 1.00 95.12 107 TYR A N 1
ATOM 815 C CA . TYR A 1 107 ? 1.521 -6.797 6.568 1.00 95.12 107 TYR A CA 1
ATOM 816 C C . TYR A 1 107 ? 0.667 -5.559 6.878 1.00 95.12 107 TYR A C 1
ATOM 818 O O . TYR A 1 107 ? 0.518 -5.169 8.037 1.00 95.12 107 TYR A O 1
ATOM 826 N N . PHE A 1 108 ? 0.080 -4.947 5.848 1.00 94.12 108 PHE A N 1
ATOM 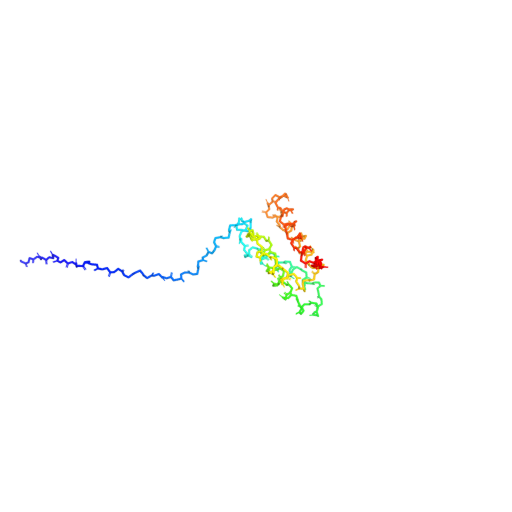827 C CA . PHE A 1 108 ? -0.808 -3.796 5.976 1.00 94.12 108 PHE A CA 1
ATOM 828 C C . PHE A 1 108 ? -2.072 -4.150 6.774 1.00 94.12 108 PHE A C 1
ATOM 830 O O . PHE A 1 108 ? -2.444 -3.394 7.671 1.00 94.12 108 PHE A O 1
ATOM 837 N N . GLU A 1 109 ? -2.694 -5.308 6.524 1.00 94.50 109 GLU A N 1
ATOM 838 C CA . GLU A 1 109 ? -3.859 -5.770 7.286 1.00 94.50 109 GLU A CA 1
ATOM 839 C C . GLU A 1 109 ? -3.531 -5.973 8.768 1.00 94.50 109 GLU A C 1
ATOM 841 O O . GLU A 1 109 ? -4.210 -5.417 9.638 1.00 94.50 109 GLU A O 1
ATOM 846 N N . ALA A 1 110 ? -2.452 -6.710 9.054 1.00 94.81 110 ALA A N 1
ATOM 847 C CA . ALA A 1 110 ? -1.989 -6.953 10.414 1.00 94.81 110 ALA A CA 1
ATOM 848 C C . ALA A 1 110 ? -1.703 -5.631 11.143 1.00 94.81 110 ALA A C 1
ATOM 850 O O . ALA A 1 110 ? -2.156 -5.425 12.272 1.00 94.81 110 ALA A O 1
ATOM 851 N N . ARG A 1 111 ? -1.040 -4.684 10.467 1.00 93.38 111 ARG A N 1
ATOM 852 C CA . ARG A 1 111 ? -0.705 -3.381 11.045 1.00 93.38 111 ARG A CA 1
ATOM 853 C C . ARG A 1 111 ? -1.946 -2.534 11.343 1.00 93.38 111 ARG A C 1
ATOM 855 O O . ARG A 1 111 ? -1.990 -1.869 12.377 1.00 93.38 111 ARG A O 1
ATOM 862 N N . LEU A 1 112 ? -2.975 -2.578 10.494 1.00 91.44 112 LEU A N 1
ATOM 863 C CA . LEU A 1 112 ? -4.263 -1.928 10.772 1.00 91.44 112 LEU A CA 1
ATOM 864 C C .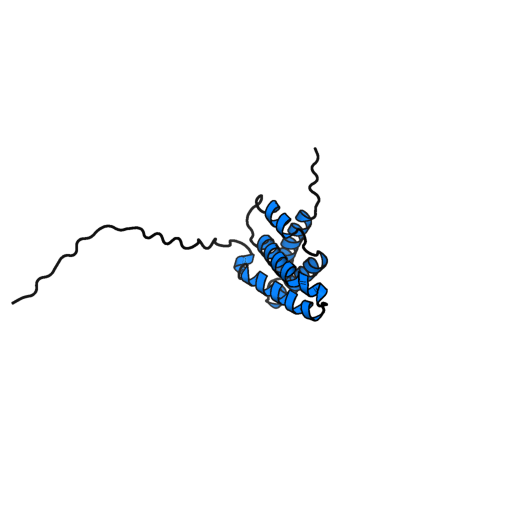 LEU A 1 112 ? -4.959 -2.530 12.004 1.00 91.44 112 LEU A C 1
ATOM 866 O O . LEU A 1 112 ? -5.473 -1.782 12.838 1.00 91.44 112 LEU A O 1
ATOM 870 N N . LEU A 1 113 ? -4.946 -3.857 12.147 1.00 93.56 113 LEU A N 1
ATOM 871 C CA . LEU A 1 113 ? -5.514 -4.535 13.317 1.00 93.56 113 LEU A CA 1
ATOM 872 C C . LEU A 1 113 ? -4.775 -4.148 14.611 1.00 93.56 113 LEU A C 1
ATOM 874 O O . LEU A 1 113 ? -5.424 -3.830 15.607 1.00 93.56 113 LEU A O 1
ATOM 878 N N . GLU A 1 114 ? -3.438 -4.083 14.587 1.00 92.94 114 GLU A N 1
ATOM 879 C CA . GLU A 1 114 ? -2.620 -3.611 15.720 1.00 92.94 114 GLU A CA 1
ATOM 880 C C . GLU A 1 114 ? -2.947 -2.171 16.144 1.00 92.94 114 GLU A C 1
ATOM 882 O O . GLU A 1 114 ? -2.905 -1.847 17.330 1.00 92.94 114 GLU A O 1
ATOM 887 N N . MET A 1 115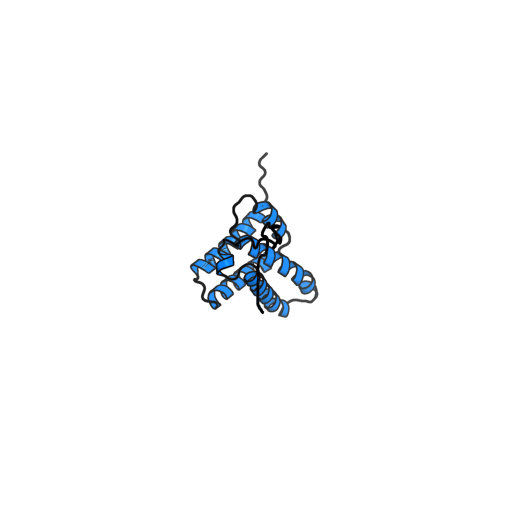 ? -3.294 -1.302 15.189 1.00 89.75 115 MET A N 1
ATOM 888 C CA . MET A 1 115 ? -3.699 0.085 15.453 1.00 89.75 115 MET A CA 1
ATOM 889 C C . MET A 1 115 ? -5.171 0.228 15.880 1.00 89.75 115 MET A C 1
ATOM 891 O O . MET A 1 115 ? -5.637 1.344 16.103 1.00 89.75 115 MET A O 1
ATOM 895 N N . GLY A 1 116 ? -5.904 -0.881 16.027 1.00 89.94 116 GLY A N 1
ATOM 896 C CA . GLY A 1 116 ? -7.277 -0.900 16.534 1.00 89.94 116 GLY A CA 1
ATOM 897 C C . GLY A 1 116 ? -8.365 -0.657 15.483 1.00 89.94 116 GLY A C 1
ATOM 898 O O . GLY A 1 116 ? -9.519 -0.425 15.852 1.00 89.94 116 GLY A O 1
ATOM 899 N N . PHE A 1 117 ? -8.045 -0.723 14.185 1.00 89.38 117 PHE A N 1
ATOM 900 C CA . PHE A 1 117 ? -9.076 -0.725 13.145 1.00 89.38 117 PHE A CA 1
ATOM 901 C C . PHE A 1 117 ? -9.889 -2.029 13.191 1.00 89.38 117 PHE A C 1
ATOM 903 O O . PHE A 1 117 ? -9.379 -3.102 13.513 1.00 89.38 117 PHE A O 1
ATOM 910 N N . SER A 1 118 ? -11.183 -1.955 12.865 1.00 91.88 118 SER A N 1
ATOM 911 C CA . SER A 1 118 ? -12.039 -3.145 12.847 1.00 91.88 118 SER A CA 1
ATOM 912 C C . SER A 1 118 ? -11.680 -4.069 11.683 1.00 91.88 118 SER A C 1
ATOM 914 O O . SER A 1 118 ? -11.454 -3.595 10.572 1.00 91.88 118 SER A O 1
ATOM 916 N N . ALA A 1 119 ? -11.720 -5.389 11.897 1.00 91.19 119 ALA A N 1
ATOM 917 C CA . ALA A 1 119 ? -11.392 -6.376 10.860 1.00 91.19 119 ALA A CA 1
ATOM 918 C C . ALA A 1 119 ? -12.192 -6.178 9.557 1.00 91.19 119 ALA A C 1
ATOM 920 O O . ALA A 1 119 ? -11.626 -6.228 8.475 1.00 91.19 119 ALA A O 1
ATOM 921 N N . ALA A 1 120 ? -13.479 -5.820 9.644 1.00 89.94 120 ALA A N 1
ATOM 922 C CA . ALA A 1 120 ? -14.307 -5.494 8.474 1.00 89.94 120 ALA A CA 1
ATOM 923 C C . ALA A 1 120 ? -13.874 -4.214 7.717 1.00 89.94 120 ALA A C 1
ATOM 925 O O . ALA A 1 120 ? -14.279 -3.990 6.576 1.00 89.94 120 ALA A O 1
ATOM 926 N N . THR A 1 121 ? -13.088 -3.337 8.346 1.00 87.88 121 THR A N 1
ATOM 927 C CA . THR A 1 121 ? -12.449 -2.187 7.690 1.00 87.88 121 THR A CA 1
ATOM 928 C C . THR A 1 121 ? -11.129 -2.591 7.047 1.00 87.88 121 THR A C 1
ATOM 930 O O . THR A 1 121 ? -10.907 -2.218 5.897 1.00 87.88 121 THR A O 1
ATOM 933 N N . CYS A 1 122 ? -10.304 -3.384 7.738 1.00 90.56 122 CYS A N 1
ATOM 934 C CA . CYS A 1 122 ? -9.045 -3.917 7.211 1.00 90.56 122 CYS A CA 1
ATOM 935 C C . CYS A 1 122 ? -9.288 -4.779 5.959 1.00 90.56 122 CYS A C 1
ATOM 937 O O . CYS A 1 122 ? -8.782 -4.452 4.888 1.00 90.56 122 CYS A O 1
ATOM 939 N N . ASP A 1 123 ? -10.183 -5.764 6.054 1.00 91.19 123 ASP A N 1
ATOM 940 C CA . ASP A 1 123 ? -10.612 -6.631 4.950 1.00 91.19 123 ASP A CA 1
ATOM 941 C C . ASP A 1 123 ? -11.124 -5.819 3.745 1.00 91.19 123 ASP A C 1
ATOM 943 O O . ASP A 1 123 ? -10.708 -6.038 2.607 1.00 91.19 123 ASP A O 1
ATOM 947 N N . ARG A 1 124 ? -11.959 -4.794 3.983 1.00 89.44 124 ARG A N 1
ATOM 948 C CA . ARG A 1 124 ? -12.458 -3.909 2.916 1.00 89.44 124 ARG A CA 1
ATOM 949 C C . ARG A 1 124 ? -11.328 -3.149 2.214 1.00 89.44 124 ARG A C 1
ATOM 951 O O . ARG A 1 124 ? -11.379 -2.992 0.994 1.00 89.44 124 ARG A O 1
ATOM 958 N N . LEU A 1 125 ? -10.337 -2.659 2.958 1.00 88.50 125 LEU A N 1
ATOM 959 C CA . LEU A 1 125 ? -9.179 -1.947 2.408 1.00 88.50 125 LEU A CA 1
ATOM 960 C C . LEU A 1 125 ? -8.310 -2.880 1.556 1.00 88.50 125 LEU A C 1
ATOM 962 O O . LEU A 1 125 ? -8.034 -2.564 0.398 1.00 88.50 125 LEU A O 1
ATOM 966 N N . VAL A 1 126 ? -7.959 -4.048 2.101 1.00 91.88 126 VAL A N 1
ATOM 967 C CA . VAL A 1 126 ? -7.162 -5.080 1.421 1.00 91.88 126 VAL A CA 1
ATOM 968 C C . VAL A 1 126 ? -7.853 -5.539 0.139 1.00 91.88 126 VAL A C 1
ATOM 970 O O . VAL A 1 126 ? -7.253 -5.465 -0.932 1.00 91.88 126 VAL A O 1
ATOM 973 N N . ARG A 1 127 ? -9.145 -5.896 0.201 1.00 90.38 127 ARG A N 1
ATOM 974 C CA . ARG A 1 127 ? -9.936 -6.281 -0.982 1.00 90.38 127 ARG A CA 1
ATOM 975 C C . ARG A 1 127 ? -10.035 -5.173 -2.025 1.00 90.38 127 ARG A C 1
ATOM 977 O O . ARG A 1 127 ? -10.074 -5.477 -3.211 1.00 90.38 127 ARG A O 1
ATOM 984 N N . THR A 1 128 ? -10.081 -3.903 -1.615 1.00 89.06 128 THR A N 1
ATOM 985 C CA . THR A 1 128 ? -10.099 -2.773 -2.561 1.00 89.06 128 THR A CA 1
ATOM 986 C C . THR A 1 128 ? -8.775 -2.683 -3.324 1.00 89.06 128 THR A C 1
ATOM 988 O O . THR A 1 128 ? -8.781 -2.521 -4.544 1.00 89.06 128 THR A O 1
ATOM 991 N N . ALA A 1 129 ? -7.647 -2.840 -2.626 1.00 89.75 129 ALA A N 1
ATOM 992 C CA . ALA A 1 129 ? -6.318 -2.798 -3.227 1.00 89.75 129 ALA A CA 1
ATOM 993 C C . ALA A 1 129 ? -6.002 -4.033 -4.089 1.00 89.75 129 ALA A C 1
ATOM 995 O O . ALA A 1 129 ? -5.532 -3.861 -5.214 1.00 89.75 129 ALA A O 1
ATOM 996 N N . SER A 1 130 ? -6.309 -5.247 -3.611 1.00 91.19 130 SER A N 1
ATOM 997 C CA . SER A 1 130 ? -6.150 -6.488 -4.389 1.00 91.19 130 SER A CA 1
ATOM 998 C C . SER A 1 130 ? -7.019 -6.450 -5.645 1.00 91.19 130 SER A C 1
ATOM 1000 O O . SER A 1 130 ? -6.479 -6.551 -6.739 1.00 91.19 130 SER A O 1
ATOM 1002 N N . LYS A 1 131 ? -8.322 -6.153 -5.531 1.00 89.19 131 LYS A N 1
ATOM 1003 C CA . LYS A 1 131 ? -9.213 -6.111 -6.699 1.00 89.19 131 LYS A CA 1
ATOM 1004 C C . LYS A 1 131 ? -8.754 -5.100 -7.753 1.00 89.19 131 LYS A C 1
ATOM 1006 O O . LYS A 1 131 ? -8.849 -5.377 -8.944 1.00 89.19 131 LYS A O 1
ATOM 1011 N N . LEU A 1 132 ? -8.254 -3.928 -7.347 1.00 87.88 132 LEU A N 1
ATOM 1012 C CA . LEU A 1 132 ? -7.703 -2.970 -8.310 1.00 87.88 132 LEU A CA 1
ATOM 1013 C C . LEU A 1 132 ? -6.434 -3.508 -8.988 1.00 87.88 132 LEU A C 1
ATOM 1015 O O . LEU A 1 132 ? -6.221 -3.226 -10.166 1.00 87.88 132 LEU A O 1
ATOM 1019 N N . TYR A 1 133 ? -5.597 -4.255 -8.266 1.00 89.25 133 TYR A N 1
ATOM 1020 C CA . TYR A 1 133 ? -4.396 -4.874 -8.823 1.00 89.25 133 TYR A CA 1
ATOM 1021 C C . TYR A 1 133 ? -4.749 -5.983 -9.816 1.00 89.25 133 TYR A C 1
ATOM 1023 O O . TYR A 1 133 ? -4.243 -5.954 -10.936 1.00 89.25 133 TYR A O 1
ATOM 1031 N N . ASP A 1 134 ? -5.675 -6.871 -9.454 1.00 87.88 134 ASP A N 1
ATOM 1032 C CA . ASP A 1 134 ? -6.160 -7.970 -10.295 1.00 87.88 134 ASP A CA 1
ATOM 1033 C C . ASP A 1 134 ? -6.744 -7.433 -11.613 1.00 87.88 134 ASP A C 1
ATOM 1035 O O . ASP A 1 134 ? -6.299 -7.822 -12.693 1.00 87.88 134 ASP A O 1
ATOM 1039 N N . ASN A 1 135 ? -7.615 -6.416 -11.536 1.00 85.81 135 ASN A N 1
ATOM 1040 C CA . ASN A 1 135 ? -8.157 -5.697 -12.697 1.00 85.81 135 ASN A CA 1
ATOM 1041 C C . ASN A 1 135 ? -7.071 -5.043 -13.591 1.00 85.81 135 ASN A C 1
ATOM 1043 O O . ASN A 1 135 ? -7.342 -4.703 -14.742 1.00 85.81 135 ASN A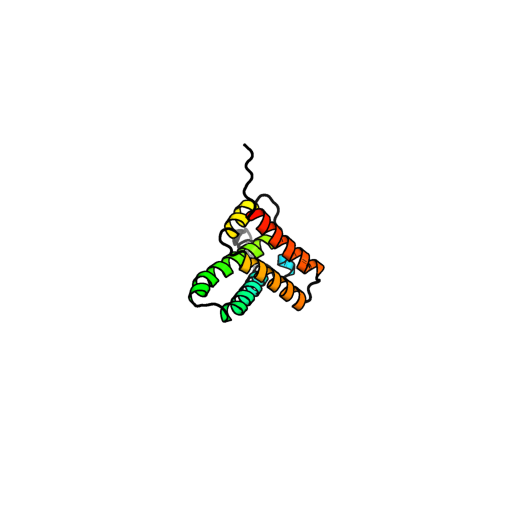 O 1
ATOM 1047 N N . CYS A 1 136 ? -5.862 -4.789 -13.070 1.00 84.94 136 CYS A N 1
ATOM 1048 C CA . CYS A 1 136 ? -4.723 -4.275 -13.847 1.00 84.94 136 CYS A CA 1
ATOM 1049 C C . CYS A 1 136 ? -3.833 -5.388 -14.430 1.00 84.94 136 CYS A C 1
ATOM 1051 O O . CYS A 1 136 ? -3.003 -5.094 -15.292 1.00 84.94 136 CYS A O 1
ATOM 1053 N N . GLN A 1 137 ? -3.969 -6.632 -13.956 1.00 79.94 137 GLN A N 1
ATOM 1054 C CA . GLN A 1 137 ? -3.317 -7.811 -14.538 1.00 79.94 137 GLN A CA 1
ATOM 1055 C C . GLN A 1 137 ? -4.200 -8.507 -15.581 1.00 79.94 137 GLN A C 1
ATOM 1057 O O . GLN A 1 137 ? -3.667 -9.193 -16.456 1.00 79.94 137 GLN A O 1
ATOM 1062 N N . GLU A 1 138 ? -5.526 -8.332 -15.523 1.00 74.56 138 GLU A N 1
ATOM 1063 C CA . GLU A 1 138 ? -6.428 -8.836 -16.559 1.00 74.56 138 GLU A CA 1
ATOM 1064 C C . GLU A 1 138 ? -6.013 -8.293 -17.942 1.00 74.56 138 GLU A C 1
ATOM 1066 O O . GLU A 1 138 ? -5.975 -7.074 -18.153 1.00 74.56 138 GLU A O 1
ATOM 1071 N N . PRO A 1 139 ? -5.694 -9.166 -18.918 1.00 61.59 139 PRO A N 1
ATOM 1072 C CA . PRO A 1 139 ? -5.402 -8.711 -20.264 1.00 61.59 139 PRO A CA 1
ATOM 1073 C C . PRO A 1 139 ? -6.659 -8.055 -20.831 1.00 61.59 139 PRO A C 1
ATOM 1075 O O . PRO A 1 139 ? -7.728 -8.666 -20.835 1.00 61.59 139 PRO A O 1
ATOM 1078 N N . LEU A 1 140 ? -6.520 -6.825 -21.339 1.00 57.34 140 LEU A N 1
ATOM 1079 C CA . LEU A 1 140 ? -7.593 -6.111 -22.030 1.00 57.34 140 LEU A CA 1
ATOM 1080 C C . LEU A 1 140 ? -8.134 -6.995 -23.159 1.00 57.34 140 LEU A C 1
ATOM 1082 O O . LEU A 1 140 ? -7.534 -7.084 -24.232 1.00 57.34 140 LEU A O 1
ATOM 1086 N N . SER A 1 141 ? -9.263 -7.655 -22.902 1.00 46.53 141 SER A N 1
ATOM 1087 C CA . SER A 1 141 ? -9.924 -8.534 -23.860 1.00 46.53 141 SER A CA 1
ATOM 1088 C C . SER A 1 141 ? -10.651 -7.665 -24.881 1.00 46.53 141 SER A C 1
ATOM 1090 O O . SER A 1 141 ? -11.856 -7.429 -24.809 1.00 46.53 141 SER A O 1
ATOM 1092 N N . ILE A 1 142 ? -9.868 -7.104 -25.804 1.00 45.66 142 ILE A N 1
ATOM 1093 C CA . ILE A 1 142 ? -10.366 -6.344 -26.943 1.00 45.66 142 ILE A CA 1
ATOM 1094 C C . ILE A 1 142 ? -10.960 -7.360 -27.918 1.00 45.66 142 ILE A C 1
ATOM 1096 O O . ILE A 1 142 ? -10.291 -7.853 -28.825 1.00 45.66 142 ILE A O 1
ATOM 1100 N N . ALA A 1 143 ? -12.231 -7.687 -27.695 1.00 39.94 143 ALA A N 1
ATOM 1101 C CA . ALA A 1 143 ? -13.075 -8.276 -28.717 1.00 39.94 143 ALA A CA 1
ATOM 1102 C C . ALA A 1 143 ? -13.321 -7.212 -29.800 1.00 39.94 143 ALA A C 1
ATOM 1104 O O . ALA A 1 143 ? -14.121 -6.293 -29.609 1.00 39.94 143 ALA A O 1
ATOM 1105 N N . CYS A 1 144 ? -12.590 -7.337 -30.907 1.00 35.97 144 CYS A N 1
ATOM 1106 C CA . CYS A 1 144 ? -12.896 -6.714 -32.194 1.00 35.97 144 CYS A CA 1
ATOM 1107 C C . CYS A 1 144 ? -13.582 -7.738 -33.103 1.00 35.97 144 CYS A C 1
ATOM 1109 O O . CYS A 1 144 ? -13.130 -8.905 -33.094 1.00 35.97 144 CYS A O 1
#

Foldseek 3Di:
DDDDDDDDDDDDDDPPPDPPVPPPPLPFPQVVVVALVNLLVLLVVLLVVCVVVDDPVRVVCSVVLSVLLSVLLSLLGSPDDDDVLQPVNLVSLVPRDPVSNVVSLVSQLVVCVVVPHDNVSSVVSSCSSVVSSVSSVPDPPPPD

pLDDT: mean 75.23, std 19.13, range [35.97, 95.69]